Protein AF-K1S061-F1 (afdb_monomer)

Secondary structure (DSSP, 8-state):
-EEEEEEEEEESS---------TTS----EEEPPTT--HHHHHHHHHHHHH-----GGGEEEEEEEE-SSEEEEEEEEEE-----TT----

Mean predicted aligned error: 8.86 Å

Organism: NCBI:txid408170

Structure (mmCIF, N/CA/C/O backbone):
data_AF-K1S061-F1
#
_entry.id   AF-K1S061-F1
#
loop_
_atom_site.group_PDB
_atom_site.id
_atom_site.type_symbol
_atom_site.label_atom_id
_atom_site.label_alt_id
_at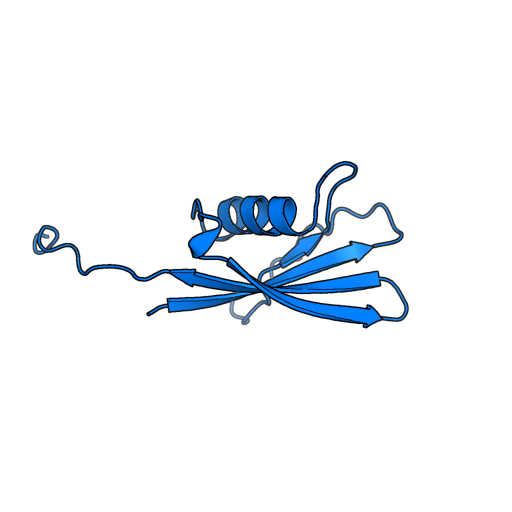om_site.label_comp_id
_atom_site.label_asym_id
_atom_site.label_entity_id
_atom_site.label_seq_id
_atom_site.pdbx_PDB_ins_code
_atom_site.Cartn_x
_atom_site.Cartn_y
_atom_site.Cartn_z
_atom_site.occupancy
_atom_site.B_iso_or_equiv
_atom_site.auth_seq_id
_atom_site.auth_comp_id
_atom_site.auth_asym_id
_atom_site.auth_atom_id
_atom_site.pdbx_PDB_model_num
ATOM 1 N N . MET A 1 1 ? -10.780 -16.155 9.508 1.00 55.38 1 MET A N 1
ATOM 2 C CA . MET A 1 1 ? -9.954 -14.952 9.296 1.00 55.38 1 MET A CA 1
ATOM 3 C C . MET A 1 1 ? -9.398 -15.040 7.890 1.00 55.38 1 MET A C 1
ATOM 5 O O . MET A 1 1 ? -8.770 -16.047 7.594 1.00 55.38 1 MET A O 1
ATOM 9 N N . PHE A 1 2 ? -9.711 -14.083 7.019 1.00 65.81 2 PHE A N 1
ATOM 10 C CA . PHE A 1 2 ? -9.173 -14.031 5.657 1.00 65.81 2 PHE A CA 1
ATOM 11 C C . PHE A 1 2 ? -8.218 -12.839 5.579 1.00 65.81 2 PHE A C 1
ATOM 13 O O . PHE A 1 2 ? -8.549 -11.758 6.065 1.00 65.81 2 PHE A O 1
ATOM 20 N N . GLY A 1 3 ? -7.030 -13.038 5.012 1.00 69.31 3 GLY A N 1
ATOM 21 C CA . GLY A 1 3 ? -6.066 -11.961 4.823 1.00 69.31 3 GLY A CA 1
ATOM 22 C C . GLY A 1 3 ? -5.220 -12.175 3.577 1.00 69.31 3 GLY A C 1
ATOM 23 O O . GLY A 1 3 ? -5.003 -13.313 3.164 1.00 69.31 3 GLY A O 1
ATOM 24 N N . PHE A 1 4 ? -4.780 -11.077 2.974 1.00 83.38 4 PHE A N 1
ATOM 25 C CA . PHE A 1 4 ? -3.940 -11.064 1.779 1.00 83.38 4 PHE A CA 1
ATOM 26 C C . PHE A 1 4 ? -2.910 -9.935 1.870 1.00 83.38 4 PHE A C 1
ATOM 28 O O . PHE A 1 4 ? -3.080 -8.974 2.622 1.00 83.38 4 PHE A O 1
ATOM 35 N N . LEU A 1 5 ? -1.821 -10.067 1.111 1.00 84.00 5 LEU A N 1
ATOM 36 C CA . LEU A 1 5 ? -0.795 -9.036 1.018 1.00 84.00 5 LEU A CA 1
ATOM 37 C 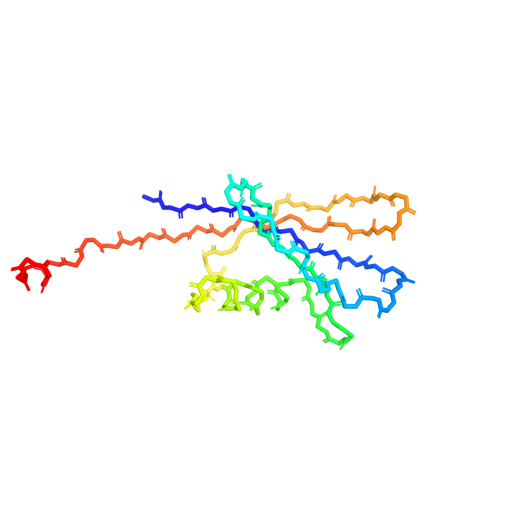C . LEU A 1 5 ? -1.107 -8.101 -0.147 1.00 84.00 5 LEU A C 1
ATOM 39 O O . LEU A 1 5 ? -1.313 -8.547 -1.276 1.00 84.00 5 LEU A O 1
ATOM 43 N N . LYS A 1 6 ? -1.095 -6.801 0.129 1.00 88.12 6 LYS A N 1
ATOM 44 C CA . LYS A 1 6 ? -1.139 -5.746 -0.873 1.00 88.12 6 LYS A CA 1
ATOM 45 C C . LYS A 1 6 ? 0.257 -5.188 -1.070 1.00 88.12 6 LYS A C 1
ATOM 47 O O . LYS A 1 6 ? 0.997 -4.965 -0.113 1.00 88.12 6 LYS A O 1
ATOM 52 N N . THR A 1 7 ? 0.620 -4.968 -2.322 1.00 82.62 7 THR A N 1
ATOM 53 C CA . THR A 1 7 ? 1.921 -4.408 -2.670 1.00 82.62 7 THR A CA 1
ATOM 54 C C . THR A 1 7 ? 1.743 -3.125 -3.451 1.00 82.62 7 THR A C 1
ATOM 56 O O . THR A 1 7 ? 1.078 -3.115 -4.484 1.00 82.62 7 THR A O 1
ATOM 59 N N . ILE A 1 8 ? 2.326 -2.050 -2.938 1.00 86.81 8 ILE A N 1
ATOM 60 C CA . ILE A 1 8 ? 2.210 -0.712 -3.497 1.00 86.81 8 ILE A CA 1
ATOM 61 C C . ILE A 1 8 ? 3.582 -0.244 -3.954 1.00 86.81 8 ILE A C 1
ATOM 63 O O . ILE A 1 8 ? 4.557 -0.334 -3.214 1.00 86.81 8 ILE A O 1
ATOM 67 N N . ASN A 1 9 ? 3.655 0.224 -5.196 1.00 82.19 9 ASN A N 1
ATOM 68 C CA . ASN A 1 9 ? 4.912 0.564 -5.847 1.00 82.19 9 ASN A CA 1
ATOM 69 C C . ASN A 1 9 ? 5.010 2.074 -6.080 1.00 82.19 9 ASN A C 1
ATOM 71 O O . ASN A 1 9 ? 4.076 2.704 -6.578 1.00 82.19 9 ASN A O 1
ATOM 75 N N . TYR A 1 10 ? 6.185 2.627 -5.807 1.00 82.19 10 TYR A N 1
ATOM 76 C CA . TYR A 1 10 ? 6.589 3.970 -6.202 1.00 82.19 10 TYR A CA 1
ATOM 77 C C . TYR A 1 10 ? 7.517 3.844 -7.405 1.00 82.19 10 TYR A C 1
ATOM 79 O O . TYR A 1 10 ? 8.721 3.619 -7.267 1.00 82.19 10 TYR A O 1
ATO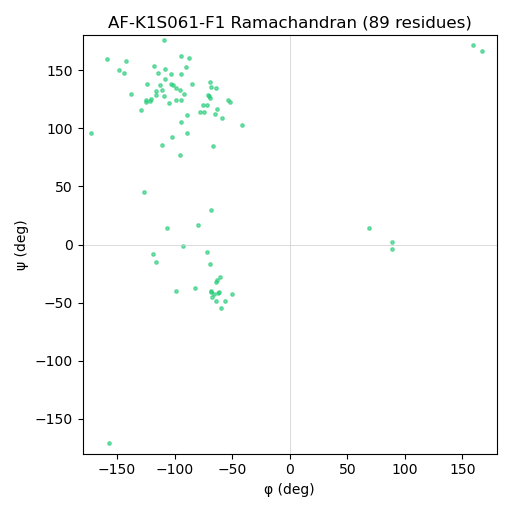M 87 N N . GLY A 1 11 ? 6.939 3.921 -8.602 1.00 66.56 11 GLY A N 1
ATOM 88 C CA . GLY A 1 11 ? 7.694 3.879 -9.848 1.00 66.56 11 GLY A CA 1
ATOM 89 C C . GLY A 1 11 ? 8.220 5.260 -10.237 1.00 66.56 11 GLY A C 1
ATOM 90 O O . GLY A 1 11 ? 7.484 6.240 -10.209 1.00 66.56 11 GLY A O 1
ATOM 91 N N . PHE A 1 12 ? 9.464 5.329 -10.712 1.00 56.84 12 PHE A N 1
ATOM 92 C CA . PHE A 1 12 ? 10.036 6.535 -11.334 1.00 56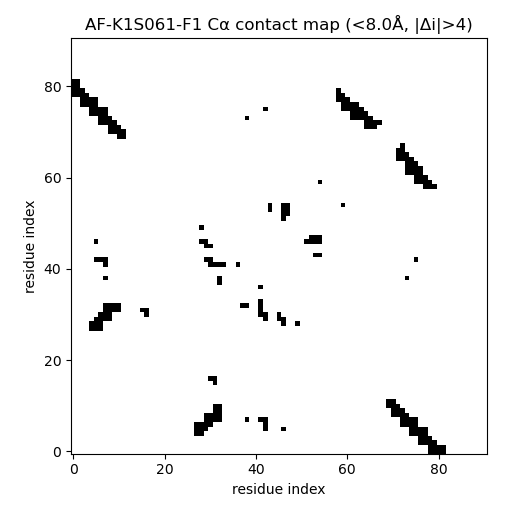.84 12 PHE A CA 1
ATOM 93 C C . PHE A 1 12 ? 9.599 6.729 -12.805 1.00 56.84 12 PHE A C 1
ATOM 95 O O . PHE A 1 12 ? 10.234 7.461 -13.563 1.00 56.84 12 PHE A O 1
ATOM 102 N N . SER A 1 13 ? 8.533 6.054 -13.248 1.00 44.94 13 SER A N 1
ATOM 103 C CA . SER A 1 13 ? 8.011 6.139 -14.615 1.00 44.94 13 SER A CA 1
ATOM 104 C C . SER A 1 13 ? 6.483 6.198 -14.600 1.00 44.94 13 SER A C 1
ATOM 106 O O . SER A 1 13 ? 5.842 5.352 -13.983 1.00 44.94 13 SER A O 1
ATOM 108 N N . ASN A 1 14 ? 5.913 7.179 -15.311 1.00 41.34 14 ASN A N 1
ATOM 109 C CA . ASN A 1 14 ? 4.476 7.499 -15.411 1.00 41.34 14 ASN A CA 1
ATOM 110 C C . ASN A 1 14 ? 3.629 6.444 -16.156 1.00 41.34 14 ASN A C 1
ATOM 112 O O . ASN A 1 14 ? 2.635 6.774 -16.805 1.00 41.34 14 ASN A O 1
ATOM 116 N N . VAL A 1 15 ? 4.010 5.171 -16.117 1.00 45.38 15 VAL A N 1
ATOM 117 C CA . VAL A 1 15 ? 3.200 4.108 -16.702 1.00 45.38 15 VAL A CA 1
ATOM 118 C C . VAL A 1 15 ? 2.251 3.626 -15.620 1.00 45.38 15 VAL A C 1
ATOM 120 O O . VAL A 1 15 ? 2.605 2.772 -14.812 1.00 45.38 15 VAL A O 1
ATOM 123 N N . LEU A 1 16 ? 1.030 4.170 -15.630 1.00 44.09 16 LEU A N 1
ATOM 124 C CA . LEU A 1 16 ? -0.156 3.463 -15.145 1.00 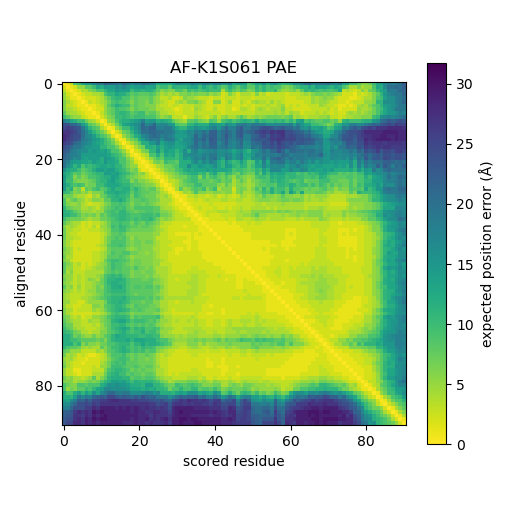44.09 16 LEU A CA 1
ATOM 125 C C . LEU A 1 16 ? -0.038 2.024 -15.658 1.00 44.09 16 LEU A C 1
ATOM 127 O O . LEU A 1 16 ? -0.189 1.792 -16.861 1.00 44.09 16 LEU A O 1
ATOM 131 N N . MET A 1 17 ? 0.345 1.085 -14.789 1.00 47.62 17 MET A N 1
ATOM 132 C CA . MET A 1 17 ? 0.513 -0.316 -15.155 1.00 47.62 17 MET A CA 1
ATOM 133 C C . MET A 1 17 ? -0.869 -0.860 -15.508 1.00 47.62 17 MET A C 1
ATOM 135 O O . MET A 1 17 ? -1.570 -1.415 -14.673 1.00 47.62 17 MET A O 1
ATOM 139 N N . LYS A 1 18 ? -1.300 -0.669 -16.759 1.00 48.44 18 LYS A N 1
ATOM 140 C CA . LYS A 1 18 ? -2.464 -1.356 -17.307 1.00 48.44 18 LYS A CA 1
ATOM 141 C C . LYS A 1 18 ? -2.174 -2.846 -17.199 1.00 48.44 18 LYS A C 1
ATOM 143 O O . LYS A 1 18 ? -1.302 -3.357 -17.906 1.00 48.44 18 LYS A O 1
ATOM 148 N N . LYS A 1 19 ? -2.882 -3.511 -16.287 1.00 57.06 19 LYS A N 1
ATOM 149 C CA . LYS A 1 19 ? -2.749 -4.943 -16.023 1.00 57.06 19 LYS A CA 1
ATOM 150 C C . LYS A 1 19 ? -2.876 -5.718 -17.333 1.00 57.06 19 LYS A C 1
ATOM 152 O O . LYS A 1 19 ? -3.879 -5.604 -18.039 1.00 57.06 19 LYS A O 1
ATOM 157 N N . LYS A 1 20 ? -1.855 -6.506 -17.675 1.00 58.06 20 LYS A N 1
ATOM 158 C CA . LYS A 1 20 ? -2.011 -7.563 -18.679 1.00 58.06 20 LYS A CA 1
ATOM 159 C C . LYS A 1 20 ? -2.851 -8.655 -18.027 1.00 58.06 20 LYS A C 1
ATOM 161 O O . LYS A 1 20 ? -2.461 -9.189 -16.998 1.00 58.06 20 LYS A O 1
ATOM 166 N N . ILE A 1 21 ? -4.006 -8.955 -18.608 1.00 59.16 21 ILE A N 1
ATOM 167 C CA . ILE A 1 21 ? -4.919 -9.967 -18.075 1.00 59.16 21 ILE A CA 1
ATOM 168 C C . ILE A 1 21 ? -4.328 -11.347 -18.385 1.00 59.16 21 ILE A C 1
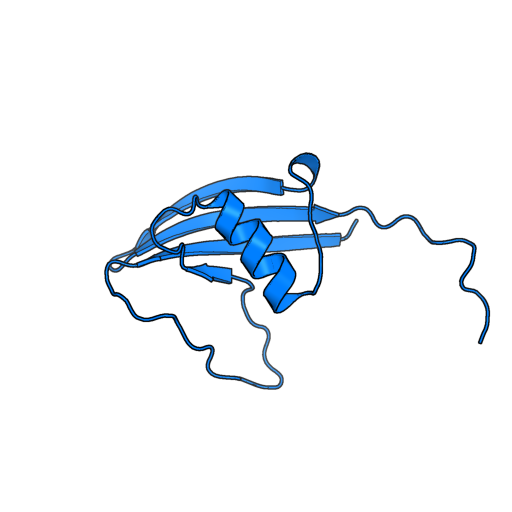ATOM 170 O O . ILE A 1 21 ? -4.224 -11.723 -19.553 1.00 59.16 21 ILE A O 1
ATOM 174 N N . PHE A 1 22 ? -3.941 -12.091 -17.348 1.00 66.69 22 PHE A N 1
ATOM 175 C CA . PHE A 1 22 ? -3.464 -13.472 -17.454 1.00 66.69 22 PHE A CA 1
ATOM 176 C C . PHE A 1 22 ? -4.492 -14.426 -16.827 1.00 66.69 22 PHE A C 1
ATOM 178 O O . PHE A 1 22 ? -4.396 -14.747 -15.641 1.00 66.69 22 PHE A O 1
ATOM 185 N N . PRO A 1 23 ? -5.514 -14.862 -17.586 1.00 65.69 23 PRO A N 1
ATOM 186 C CA . PRO A 1 23 ? -6.567 -15.708 -17.037 1.00 65.69 23 PRO A CA 1
ATOM 187 C C . PRO A 1 23 ? -6.002 -17.064 -16.588 1.00 65.69 23 PRO A C 1
ATOM 189 O O . PRO A 1 23 ? -5.242 -17.700 -17.316 1.00 65.69 23 PRO A O 1
ATOM 192 N N . GLY A 1 24 ? -6.397 -17.516 -15.395 1.00 66.81 24 GLY A N 1
ATOM 193 C CA . GLY A 1 24 ? -6.037 -18.835 -14.856 1.00 66.81 24 GLY A CA 1
ATOM 194 C C . GLY A 1 24 ? -4.728 -18.900 -14.060 1.00 66.81 24 GLY A C 1
ATOM 195 O O . GLY A 1 24 ? -4.369 -19.983 -13.603 1.00 66.81 24 GLY A O 1
ATOM 196 N N . LEU A 1 25 ? -4.030 -17.777 -13.860 1.00 69.75 25 LEU A N 1
ATOM 197 C CA . LEU A 1 25 ? -2.843 -17.697 -13.003 1.00 69.75 25 LEU A CA 1
ATOM 198 C C . LEU A 1 25 ? -3.139 -16.935 -11.707 1.00 69.75 25 LEU A C 1
ATOM 200 O O . LEU A 1 25 ? -3.981 -16.040 -11.677 1.00 69.75 25 LEU A O 1
ATOM 204 N N . TRP A 1 26 ? -2.414 -17.280 -10.640 1.00 71.12 26 TRP A N 1
ATOM 205 C CA . TRP A 1 26 ? -2.389 -16.472 -9.423 1.00 71.12 26 TRP A CA 1
ATOM 206 C C . TRP A 1 26 ? -1.626 -15.179 -9.691 1.00 71.12 26 TRP A C 1
ATOM 208 O O . TRP A 1 26 ? -0.496 -15.207 -10.179 1.00 71.12 26 TRP A O 1
ATOM 218 N N . GLU A 1 27 ? -2.241 -14.055 -9.349 1.00 66.69 27 GLU A N 1
ATOM 219 C CA . GLU A 1 27 ? -1.641 -12.735 -9.475 1.00 66.69 27 GLU A CA 1
ATOM 220 C C . GLU A 1 27 ? -1.428 -12.121 -8.090 1.00 66.69 27 GLU A C 1
ATOM 222 O O . GLU A 1 27 ? -2.196 -12.356 -7.156 1.00 66.69 27 GLU A O 1
ATOM 227 N N . GLN A 1 28 ? -0.368 -11.329 -7.957 1.00 68.94 28 GLN A N 1
ATOM 228 C CA . GLN A 1 28 ? -0.143 -10.513 -6.774 1.00 68.94 28 GLN A CA 1
ATOM 229 C C . GLN A 1 28 ? -1.086 -9.303 -6.811 1.00 68.94 28 GLN A C 1
ATOM 231 O O . GLN A 1 28 ? -1.015 -8.497 -7.737 1.00 68.94 28 GLN A O 1
ATOM 236 N N . SER A 1 29 ? -1.951 -9.157 -5.804 1.00 76.44 29 SER A N 1
ATOM 237 C CA . SER A 1 29 ? -2.797 -7.967 -5.658 1.00 76.44 29 SER A CA 1
ATOM 238 C C . SER A 1 29 ? -1.949 -6.750 -5.299 1.00 76.44 29 SER A C 1
ATOM 240 O O . SER A 1 29 ? -1.204 -6.770 -4.311 1.00 76.44 29 SER A O 1
ATOM 242 N N . GLY A 1 30 ? -2.061 -5.671 -6.068 1.00 81.19 30 GLY A N 1
ATOM 243 C CA . GLY A 1 30 ? -1.193 -4.513 -5.891 1.00 81.19 30 GLY A CA 1
ATOM 244 C C . GLY A 1 30 ? -1.254 -3.520 -7.041 1.00 81.19 30 GLY A C 1
ATOM 245 O O . GLY A 1 30 ? -1.746 -3.832 -8.119 1.00 81.19 30 GLY A O 1
ATOM 246 N N . GLY A 1 31 ? -0.709 -2.332 -6.800 1.00 85.69 31 GLY A N 1
ATOM 247 C CA . GLY A 1 31 ? -0.756 -1.226 -7.749 1.00 85.69 31 GLY A CA 1
ATOM 248 C C . GLY A 1 31 ? 0.347 -0.202 -7.526 1.00 85.69 31 GLY A C 1
ATOM 249 O O . GLY A 1 31 ? 1.300 -0.436 -6.777 1.00 85.69 31 GLY A O 1
ATOM 250 N N . GLY A 1 32 ? 0.247 0.922 -8.228 1.00 86.56 32 GLY A N 1
ATOM 251 C CA . GLY A 1 32 ? 1.156 2.055 -8.077 1.00 86.56 32 GLY A CA 1
ATOM 252 C C . GLY A 1 32 ? 0.509 3.180 -7.278 1.00 86.56 32 GLY A C 1
ATOM 253 O O . GLY A 1 32 ? -0.696 3.394 -7.394 1.00 86.56 32 GLY A O 1
ATOM 254 N N . VAL A 1 33 ? 1.309 3.912 -6.505 1.00 88.56 33 VAL A N 1
ATOM 255 C CA . VAL A 1 33 ? 0.860 5.175 -5.900 1.00 88.56 33 VAL A CA 1
ATOM 256 C C . VAL A 1 33 ? 0.653 6.217 -6.995 1.00 88.56 33 VAL A C 1
ATOM 258 O O . VAL A 1 33 ? 1.489 6.356 -7.892 1.00 88.56 33 VAL A O 1
ATOM 261 N N . ILE A 1 34 ? -0.450 6.960 -6.927 1.00 88.19 34 ILE A N 1
ATOM 262 C CA . ILE A 1 34 ? -0.712 8.098 -7.816 1.00 88.19 34 ILE A CA 1
ATOM 263 C C . ILE A 1 34 ? -0.151 9.385 -7.184 1.00 88.19 34 ILE A C 1
ATOM 265 O O . ILE A 1 34 ? -0.026 9.504 -5.970 1.00 88.19 34 ILE A O 1
ATOM 269 N N . SER A 1 35 ? 0.215 10.383 -7.994 1.00 84.19 35 SER A N 1
ATOM 270 C CA . SER A 1 35 ? 0.723 11.664 -7.480 1.00 84.19 35 SER A CA 1
ATOM 271 C C . SER A 1 35 ? -0.240 12.300 -6.468 1.00 84.19 35 SER A C 1
ATOM 273 O O . SER A 1 35 ? -1.388 12.582 -6.804 1.00 84.19 35 SER A O 1
ATOM 275 N N . GLY A 1 36 ? 0.260 12.590 -5.263 1.00 86.75 36 GLY A N 1
ATOM 276 C CA . GLY A 1 36 ? -0.516 13.175 -4.162 1.00 86.75 36 GLY A CA 1
ATOM 277 C C . GLY A 1 36 ? -1.205 12.154 -3.251 1.00 86.75 36 GLY A C 1
ATOM 278 O O . GLY A 1 36 ? -1.786 12.559 -2.252 1.00 86.75 36 GLY A O 1
ATOM 279 N N . GLU A 1 37 ? -1.115 10.863 -3.570 1.00 89.31 37 GLU A N 1
ATOM 280 C CA . GLU A 1 37 ? -1.626 9.753 -2.765 1.00 89.31 37 GLU A CA 1
ATOM 281 C C . GLU A 1 37 ? -0.511 9.199 -1.856 1.00 89.31 37 GLU A C 1
ATOM 283 O O . GLU A 1 37 ? 0.669 9.181 -2.213 1.00 89.31 37 GLU A O 1
ATOM 288 N N . THR A 1 38 ? -0.874 8.737 -0.665 1.00 92.81 38 THR A N 1
ATOM 289 C CA . THR A 1 38 ? -0.005 7.959 0.225 1.00 92.81 38 THR A CA 1
ATOM 290 C C . THR A 1 38 ? -0.093 6.465 -0.092 1.00 92.81 38 THR A C 1
ATOM 292 O O . THR A 1 38 ? -1.079 5.985 -0.647 1.00 92.81 38 THR A O 1
ATOM 295 N N . SER A 1 39 ? 0.900 5.675 0.329 1.00 92.50 39 SER A N 1
ATOM 296 C CA . SER A 1 39 ? 0.856 4.206 0.186 1.00 92.50 39 SER A CA 1
ATOM 297 C C . SER A 1 39 ? -0.441 3.583 0.709 1.00 92.50 39 SER A C 1
ATOM 299 O O . SER A 1 39 ? -1.016 2.698 0.084 1.00 92.50 39 SER A O 1
ATOM 301 N N . LEU A 1 40 ? -0.908 4.056 1.869 1.00 93.19 40 LEU A N 1
ATOM 302 C CA . LEU A 1 40 ? -2.091 3.533 2.544 1.00 93.19 40 LEU A CA 1
ATOM 303 C C . LEU A 1 40 ? -3.373 3.856 1.766 1.00 93.19 40 LEU A C 1
ATOM 305 O O . LEU A 1 40 ? -4.244 2.999 1.624 1.00 93.19 40 LEU A O 1
ATOM 309 N N . GLU A 1 41 ? -3.476 5.068 1.223 1.00 94.44 41 GLU A N 1
ATOM 310 C CA . GLU A 1 41 ? -4.583 5.446 0.340 1.00 94.44 41 GLU A CA 1
ATOM 311 C C . GLU A 1 41 ? -4.589 4.580 -0.926 1.00 94.44 41 GLU A C 1
ATOM 313 O O . GLU A 1 41 ? -5.639 4.040 -1.282 1.00 94.44 41 GLU A O 1
ATOM 318 N N . ALA A 1 42 ? -3.413 4.319 -1.510 1.00 92.31 42 ALA A N 1
ATOM 319 C CA . ALA A 1 42 ? -3.279 3.418 -2.651 1.00 92.31 42 ALA A CA 1
ATOM 320 C C . ALA A 1 42 ? -3.714 1.983 -2.307 1.00 92.31 42 ALA A C 1
ATOM 322 O O . ALA A 1 42 ? -4.428 1.358 -3.089 1.00 92.31 42 ALA A O 1
ATOM 323 N N . VAL A 1 43 ? -3.370 1.456 -1.120 1.00 93.81 43 VAL A N 1
ATOM 324 C CA . VAL A 1 43 ? -3.863 0.144 -0.646 1.00 93.81 43 VAL A CA 1
ATOM 325 C C . VAL A 1 43 ? -5.387 0.101 -0.625 1.00 93.81 43 VAL A C 1
ATOM 327 O O . VAL A 1 43 ? -5.973 -0.862 -1.131 1.00 93.81 43 VAL A O 1
ATOM 330 N N . LYS A 1 44 ? -6.032 1.121 -0.049 1.00 93.69 44 LYS A N 1
ATOM 331 C CA . LYS A 1 44 ? -7.496 1.202 0.053 1.00 93.69 44 LYS A CA 1
ATOM 332 C C . LYS A 1 44 ? -8.144 1.287 -1.328 1.00 93.69 44 LYS A C 1
ATOM 334 O O . LYS A 1 44 ? -9.046 0.501 -1.624 1.00 93.69 44 LYS A O 1
ATOM 339 N N . ARG A 1 45 ? -7.651 2.181 -2.191 1.00 94.44 45 ARG A N 1
ATOM 340 C CA . ARG A 1 45 ? -8.144 2.370 -3.561 1.00 94.44 45 ARG A CA 1
ATOM 341 C C . ARG A 1 45 ? -8.013 1.092 -4.387 1.00 94.44 45 ARG A C 1
ATOM 343 O O . ARG A 1 45 ? -9.009 0.583 -4.890 1.00 94.44 45 ARG A O 1
ATOM 350 N N . GLU A 1 46 ? -6.815 0.525 -4.462 1.00 92.75 46 GLU A N 1
ATOM 351 C CA . GLU A 1 46 ? -6.545 -0.690 -5.236 1.00 92.75 46 GLU A CA 1
ATOM 352 C C . GLU A 1 46 ? -7.318 -1.899 -4.691 1.00 92.75 46 GLU A C 1
ATOM 354 O O . GLU A 1 46 ? -7.666 -2.811 -5.434 1.00 92.75 46 GLU A O 1
ATOM 359 N N . THR A 1 47 ? -7.567 -1.976 -3.380 1.00 91.44 47 THR A N 1
ATOM 360 C CA . THR A 1 47 ? -8.391 -3.056 -2.805 1.00 91.44 47 THR A CA 1
ATOM 361 C C . THR A 1 47 ? -9.850 -2.924 -3.229 1.00 91.44 47 THR A C 1
ATOM 363 O O . THR A 1 47 ? -10.487 -3.922 -3.576 1.00 91.44 47 THR A O 1
ATOM 366 N N . LYS A 1 48 ? -10.365 -1.694 -3.272 1.00 91.94 48 LYS A N 1
ATOM 367 C CA . LYS A 1 48 ? -11.708 -1.404 -3.769 1.00 91.94 48 LYS A CA 1
ATOM 368 C C . LYS A 1 48 ? -11.841 -1.691 -5.265 1.00 91.94 48 LYS A C 1
ATOM 370 O O . LYS A 1 48 ? -12.834 -2.283 -5.668 1.00 91.94 48 LYS A O 1
ATOM 375 N N . GLU A 1 49 ? -10.847 -1.323 -6.070 1.00 89.38 49 GLU A N 1
ATOM 376 C CA . GLU A 1 49 ? -10.836 -1.559 -7.521 1.00 89.38 49 GLU A CA 1
ATOM 377 C C . GLU A 1 49 ? -10.728 -3.051 -7.878 1.00 89.38 49 GLU A C 1
ATOM 379 O O . GLU A 1 49 ? -11.471 -3.529 -8.733 1.00 89.38 49 GLU A O 1
ATOM 384 N N . GLU A 1 50 ? -9.836 -3.801 -7.220 1.00 88.25 50 GLU A N 1
ATOM 385 C CA . GLU A 1 50 ? -9.588 -5.211 -7.555 1.00 88.25 50 GLU A CA 1
ATOM 386 C C . GLU A 1 50 ? -10.604 -6.180 -6.934 1.00 88.25 50 GLU A C 1
ATOM 388 O O . GLU A 1 50 ? -10.950 -7.184 -7.555 1.00 88.25 50 GLU A O 1
ATOM 393 N N . LEU A 1 51 ? -11.051 -5.917 -5.700 1.00 87.94 51 LEU A N 1
ATOM 394 C CA . LEU A 1 51 ? -11.859 -6.857 -4.910 1.00 87.94 51 LEU A CA 1
ATOM 395 C C . LEU A 1 51 ? -13.252 -6.320 -4.553 1.00 87.94 51 LEU A C 1
ATOM 397 O O . LEU A 1 51 ? -14.058 -7.061 -3.993 1.00 87.94 51 LEU A O 1
ATOM 401 N N . GLY A 1 52 ? -13.546 -5.046 -4.828 1.00 90.38 52 GLY A N 1
ATOM 402 C CA . GLY A 1 52 ? -14.812 -4.416 -4.437 1.00 90.38 52 GLY A CA 1
ATOM 403 C C . GLY A 1 52 ? -14.968 -4.210 -2.926 1.00 90.38 52 GLY A C 1
ATOM 404 O O . GLY A 1 52 ? -16.078 -3.966 -2.456 1.00 90.38 52 GLY A O 1
ATOM 405 N N . LEU A 1 53 ? -13.885 -4.332 -2.150 1.00 89.94 53 LEU A N 1
ATOM 406 C CA . LEU A 1 53 ? -13.917 -4.236 -0.691 1.00 89.94 53 LEU A CA 1
ATOM 407 C C . LEU A 1 53 ? -13.502 -2.839 -0.228 1.00 89.94 53 LEU A C 1
ATOM 409 O O . LEU A 1 53 ? -12.404 -2.378 -0.527 1.00 89.94 53 LEU A O 1
ATOM 413 N N . ASP A 1 54 ? -14.366 -2.198 0.555 1.00 93.25 54 ASP A N 1
ATOM 414 C CA . ASP A 1 54 ? -14.041 -0.973 1.288 1.00 93.25 54 ASP A CA 1
ATOM 415 C C . ASP A 1 54 ? -13.479 -1.370 2.661 1.00 93.25 54 ASP A C 1
ATOM 417 O O . ASP A 1 54 ? -14.199 -1.989 3.450 1.00 93.25 54 ASP A O 1
ATOM 421 N N . ILE A 1 55 ? -12.185 -1.129 2.894 1.00 92.00 55 ILE A N 1
ATOM 422 C CA . ILE A 1 55 ? -11.422 -1.591 4.069 1.00 92.00 55 ILE A CA 1
ATOM 423 C C . ILE A 1 55 ? -11.085 -0.432 5.012 1.00 92.00 55 ILE A C 1
ATOM 425 O O . ILE A 1 55 ? -10.788 0.675 4.563 1.00 92.00 55 ILE A O 1
ATOM 429 N N . GLN A 1 56 ? -11.135 -0.698 6.315 1.00 93.19 56 GLN A N 1
ATOM 430 C CA . GLN A 1 56 ? -10.849 0.281 7.366 1.00 93.19 56 GLN A CA 1
ATOM 431 C C . GLN A 1 56 ? -9.390 0.198 7.828 1.00 93.19 56 GLN A C 1
ATOM 433 O O . GLN A 1 56 ? -8.712 -0.798 7.579 1.00 93.19 56 GLN A O 1
ATOM 438 N N . ASP A 1 57 ? -8.895 1.239 8.499 1.00 93.31 57 ASP A N 1
ATOM 439 C CA . ASP A 1 57 ? -7.490 1.307 8.928 1.00 93.31 57 ASP A CA 1
ATOM 440 C C . ASP A 1 57 ? -7.119 0.208 9.927 1.00 93.31 57 ASP A C 1
ATOM 442 O O . ASP A 1 57 ? -5.999 -0.295 9.905 1.00 93.31 57 ASP A O 1
ATOM 446 N N . GLU A 1 58 ? -8.069 -0.245 10.744 1.00 93.12 58 GLU A N 1
ATOM 447 C CA . GLU A 1 58 ? -7.860 -1.320 11.719 1.00 93.12 58 GLU A CA 1
ATOM 448 C C . GLU A 1 58 ? -7.655 -2.690 11.055 1.00 93.12 58 GLU A C 1
ATOM 450 O O . GLU A 1 58 ? -7.173 -3.630 11.685 1.00 93.12 58 GLU A O 1
ATOM 455 N N . GLU A 1 59 ? -8.020 -2.813 9.779 1.00 93.56 59 GLU A N 1
ATOM 456 C CA . GLU A 1 59 ? -7.866 -4.029 8.981 1.00 93.56 59 GLU A CA 1
ATOM 457 C C . GLU A 1 59 ? -6.543 -4.047 8.211 1.00 93.56 59 GLU A C 1
ATOM 459 O O . GLU A 1 59 ? -6.267 -5.007 7.488 1.00 93.56 59 GLU A O 1
ATOM 464 N N . ILE A 1 60 ? -5.734 -2.989 8.327 1.00 94.44 60 ILE A N 1
ATOM 465 C CA . ILE A 1 60 ? -4.541 -2.769 7.519 1.00 94.44 60 ILE A CA 1
ATOM 466 C C . ILE A 1 60 ? -3.322 -2.680 8.431 1.00 94.44 60 ILE A C 1
ATOM 468 O O . ILE A 1 60 ? -3.246 -1.877 9.354 1.00 94.44 60 ILE A O 1
ATOM 472 N N . THR A 1 61 ? -2.323 -3.508 8.159 1.00 96.25 61 THR A N 1
ATOM 473 C CA . THR A 1 61 ? -1.055 -3.514 8.888 1.00 96.25 61 THR A CA 1
ATOM 474 C C . THR A 1 61 ? 0.094 -3.338 7.916 1.00 96.25 61 THR A C 1
ATOM 476 O O . THR A 1 61 ? 0.256 -4.114 6.975 1.00 96.25 61 THR A O 1
ATOM 479 N N . TYR A 1 62 ? 0.921 -2.326 8.148 1.00 95.75 62 TYR A N 1
ATOM 480 C CA . TYR A 1 62 ? 2.158 -2.148 7.401 1.00 95.75 62 TYR A CA 1
ATOM 481 C C . TYR A 1 62 ? 3.175 -3.228 7.787 1.00 95.75 62 TYR A C 1
ATOM 483 O O . TYR A 1 62 ? 3.449 -3.429 8.969 1.00 95.75 62 TYR A O 1
ATOM 491 N N . ILE A 1 63 ? 3.734 -3.921 6.793 1.00 96.44 63 ILE A N 1
ATOM 492 C CA . ILE A 1 63 ? 4.714 -4.994 7.008 1.00 96.44 63 ILE A CA 1
ATOM 493 C C . ILE A 1 63 ? 6.140 -4.485 6.799 1.0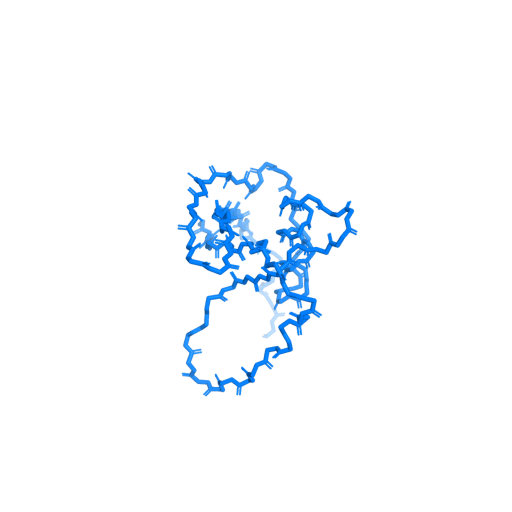0 96.44 63 ILE A C 1
ATOM 495 O O . ILE A 1 63 ? 7.039 -4.844 7.556 1.00 96.44 63 ILE A O 1
ATOM 499 N N . GLY A 1 64 ? 6.358 -3.647 5.786 1.00 93.75 64 GLY A N 1
ATOM 500 C CA . GLY A 1 64 ? 7.673 -3.085 5.497 1.00 93.75 64 GLY A CA 1
ATOM 501 C C . GLY A 1 64 ? 7.815 -2.593 4.063 1.00 93.75 64 GLY A C 1
ATOM 502 O O . GLY A 1 64 ? 6.969 -2.874 3.213 1.00 93.75 64 GLY A O 1
ATOM 503 N N . SER A 1 65 ? 8.932 -1.918 3.799 1.00 94.56 65 SER A N 1
ATOM 504 C CA . SER A 1 65 ? 9.333 -1.489 2.460 1.00 94.56 65 SER A CA 1
ATOM 505 C C . SER A 1 65 ? 10.641 -2.138 2.062 1.00 94.56 65 SER A C 1
ATOM 507 O O . SER A 1 65 ? 11.502 -2.423 2.897 1.00 94.56 65 SER A O 1
ATOM 509 N N . TYR A 1 66 ? 10.831 -2.291 0.761 1.00 91.88 66 TYR A N 1
ATOM 510 C CA . TYR A 1 66 ? 12.129 -2.605 0.192 1.00 91.88 66 TYR A CA 1
ATOM 511 C C . TYR A 1 66 ? 12.303 -1.903 -1.147 1.00 91.88 66 TYR A C 1
ATOM 513 O O . TYR A 1 66 ? 11.358 -1.693 -1.909 1.00 91.88 66 TYR A O 1
ATOM 521 N N . THR A 1 67 ? 13.547 -1.542 -1.428 1.00 90.38 67 THR A N 1
ATOM 522 C CA . THR A 1 67 ? 13.922 -0.863 -2.663 1.00 90.38 67 THR A CA 1
ATOM 523 C C . THR A 1 67 ? 14.403 -1.888 -3.673 1.00 90.38 67 THR A C 1
ATOM 525 O O . THR A 1 67 ? 15.232 -2.748 -3.370 1.00 90.38 67 THR A O 1
ATOM 528 N N . ARG A 1 68 ? 13.899 -1.784 -4.896 1.00 85.31 68 ARG A N 1
ATOM 529 C CA . ARG A 1 68 ? 14.390 -2.516 -6.059 1.00 85.31 68 ARG A CA 1
ATOM 530 C C . ARG A 1 68 ? 15.094 -1.529 -6.988 1.00 85.31 68 ARG A C 1
ATOM 532 O O . ARG A 1 68 ? 15.094 -0.322 -6.778 1.00 85.31 68 ARG A O 1
ATOM 539 N N . VAL A 1 69 ? 15.679 -2.043 -8.064 1.00 85.25 69 VAL A N 1
ATOM 540 C CA . VAL A 1 69 ? 16.439 -1.222 -9.023 1.00 85.25 69 VAL A CA 1
ATOM 541 C C . VAL A 1 69 ? 15.583 -0.122 -9.679 1.00 85.25 69 VAL A C 1
ATOM 543 O O . VAL A 1 69 ? 16.127 0.900 -10.082 1.00 85.25 69 VAL A O 1
ATOM 546 N N . LYS A 1 70 ? 14.263 -0.319 -9.816 1.00 84.19 70 LYS A N 1
ATOM 547 C CA . LYS A 1 70 ? 13.374 0.578 -10.582 1.00 84.19 70 LYS A CA 1
ATOM 548 C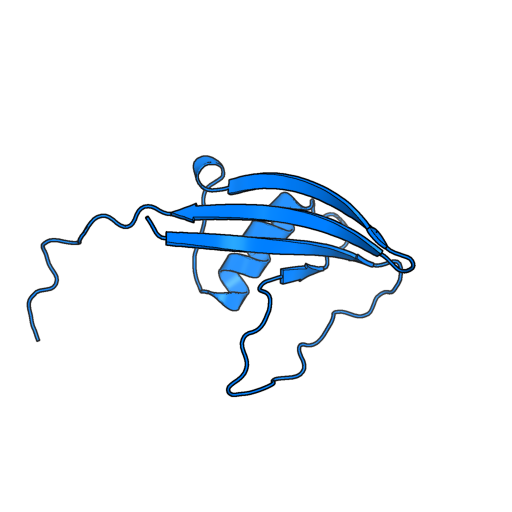 C . LYS A 1 70 ? 12.302 1.282 -9.750 1.00 84.19 70 LYS A C 1
ATOM 550 O O . LYS A 1 70 ? 11.675 2.213 -10.253 1.00 84.19 70 LYS A O 1
ATOM 555 N N . ASP A 1 71 ? 12.066 0.818 -8.533 1.00 84.38 71 ASP A N 1
ATOM 556 C CA . ASP A 1 71 ? 10.938 1.220 -7.706 1.00 84.38 71 ASP A CA 1
ATOM 557 C C . ASP A 1 71 ? 11.197 0.939 -6.223 1.00 84.38 71 ASP A C 1
ATOM 559 O O . ASP A 1 71 ? 12.058 0.141 -5.841 1.00 84.38 71 ASP A O 1
ATOM 563 N N . ILE A 1 72 ? 10.434 1.631 -5.384 1.00 89.50 72 ILE A N 1
ATOM 564 C CA . ILE A 1 72 ? 10.306 1.330 -3.957 1.00 89.50 72 ILE A CA 1
ATOM 565 C C . ILE A 1 72 ? 8.971 0.630 -3.768 1.00 89.50 72 ILE A C 1
ATOM 567 O O . ILE A 1 72 ? 7.975 1.016 -4.379 1.00 89.50 72 ILE A O 1
ATOM 571 N N . VAL A 1 73 ? 8.960 -0.409 -2.946 1.00 91.25 73 VAL A N 1
ATOM 572 C CA . VAL A 1 73 ? 7.800 -1.269 -2.771 1.00 91.25 73 VAL A CA 1
ATOM 573 C C . VAL A 1 73 ? 7.423 -1.335 -1.304 1.00 91.25 73 VAL A C 1
ATOM 575 O O . VAL A 1 73 ? 8.231 -1.783 -0.496 1.00 91.25 73 VAL A O 1
ATOM 578 N N . ASP A 1 74 ? 6.183 -0.969 -0.992 1.00 94.06 74 ASP A N 1
ATOM 579 C CA . ASP A 1 74 ? 5.578 -1.135 0.326 1.00 94.06 74 ASP A CA 1
ATOM 580 C C . ASP A 1 74 ? 4.699 -2.384 0.342 1.00 94.06 74 ASP A C 1
ATOM 582 O O . ASP A 1 74 ? 3.899 -2.625 -0.570 1.00 94.06 74 ASP A O 1
ATOM 586 N N . ILE A 1 75 ? 4.830 -3.178 1.401 1.00 93.12 75 ILE A N 1
ATOM 587 C CA . ILE A 1 75 ? 4.013 -4.361 1.651 1.00 93.12 75 ILE A CA 1
ATOM 588 C C . ILE A 1 75 ? 3.075 -4.071 2.818 1.00 93.12 75 ILE A C 1
ATOM 590 O O . ILE A 1 75 ? 3.502 -3.710 3.917 1.00 93.12 75 ILE A O 1
ATOM 594 N N . TRP A 1 76 ? 1.793 -4.320 2.582 1.00 94.75 76 TRP A N 1
ATOM 595 C CA . TRP A 1 76 ? 0.723 -4.176 3.555 1.00 94.75 76 TRP A CA 1
ATOM 596 C C . TRP A 1 76 ? -0.026 -5.497 3.695 1.00 94.75 76 TRP A C 1
ATOM 598 O O . TRP A 1 76 ? -0.310 -6.168 2.707 1.00 94.75 76 TRP A O 1
ATOM 608 N N . LEU A 1 77 ? -0.358 -5.879 4.919 1.00 93.75 77 LEU A N 1
ATOM 609 C CA . LEU A 1 77 ? -1.278 -6.967 5.211 1.00 93.75 77 LEU A CA 1
ATOM 610 C C . LEU A 1 77 ? -2.671 -6.380 5.402 1.00 93.75 77 LEU A C 1
ATOM 612 O O . LEU A 1 77 ? -2.865 -5.532 6.267 1.00 93.75 77 LEU A O 1
ATOM 616 N N . VAL A 1 78 ? -3.633 -6.868 4.625 1.00 92.25 78 VAL A N 1
ATOM 617 C CA . VAL A 1 78 ? -5.051 -6.580 4.837 1.00 92.25 78 VAL A CA 1
ATOM 618 C C . VAL A 1 78 ? -5.691 -7.819 5.445 1.00 92.25 78 VAL A C 1
ATOM 620 O O . VAL A 1 78 ? -5.623 -8.903 4.861 1.00 92.25 78 VAL A O 1
ATOM 623 N N . GLN A 1 79 ? -6.297 -7.683 6.622 1.00 92.50 79 GLN A N 1
ATOM 624 C CA . GLN A 1 79 ? -6.936 -8.773 7.348 1.00 92.50 79 GLN A CA 1
ATOM 625 C C . GLN A 1 79 ? -8.355 -8.386 7.760 1.00 92.50 79 GLN A C 1
ATOM 627 O O . GLN A 1 79 ? -8.559 -7.516 8.599 1.00 92.50 79 GLN A O 1
ATOM 632 N N . ARG A 1 80 ? -9.339 -9.103 7.206 1.00 85.12 80 ARG A N 1
ATOM 633 C CA . ARG A 1 80 ? -10.759 -8.920 7.518 1.00 85.12 80 ARG A CA 1
ATOM 634 C C . ARG A 1 80 ? -11.330 -10.168 8.174 1.00 85.12 80 ARG A C 1
ATOM 636 O O . ARG A 1 80 ? -11.172 -11.306 7.707 1.00 85.12 80 ARG A O 1
ATOM 643 N N . ILE A 1 81 ? -12.043 -9.953 9.273 1.00 82.00 81 ILE A N 1
ATOM 644 C CA . ILE A 1 81 ? -12.814 -10.998 9.939 1.00 82.00 81 ILE A CA 1
ATOM 645 C C . ILE A 1 81 ? -14.244 -10.916 9.423 1.00 82.00 81 ILE A C 1
ATOM 647 O O . ILE A 1 81 ? -15.018 -10.045 9.805 1.00 82.00 81 ILE A O 1
ATOM 651 N N . PHE A 1 82 ? -14.605 -11.860 8.563 1.00 77.38 82 PHE A N 1
ATOM 652 C CA . PHE A 1 82 ? -15.995 -12.058 8.183 1.00 77.38 82 PHE A CA 1
ATOM 653 C C . PHE A 1 82 ? -16.698 -12.811 9.312 1.00 77.38 82 PHE A C 1
ATOM 655 O O . PHE A 1 82 ? -16.363 -13.964 9.602 1.00 77.38 82 PHE A O 1
ATOM 662 N N . SER A 1 83 ? -17.657 -12.164 9.972 1.00 71.88 83 SER A N 1
ATOM 663 C CA . SER A 1 83 ? -18.618 -12.891 10.791 1.00 71.88 83 SER A CA 1
ATOM 664 C C . SER A 1 83 ? -19.529 -13.687 9.856 1.00 71.88 83 SER A C 1
ATOM 666 O O . SER A 1 83 ? -19.891 -13.234 8.769 1.00 71.88 83 SER A O 1
ATOM 668 N N . LYS A 1 84 ? -19.863 -14.922 10.240 1.00 64.44 84 LYS A N 1
ATOM 669 C CA . LYS A 1 84 ? -20.835 -15.711 9.486 1.00 64.44 84 LYS A CA 1
ATOM 670 C C . LYS A 1 84 ? -22.174 -14.994 9.593 1.00 64.44 84 LYS A C 1
ATOM 672 O O . LYS A 1 84 ? -22.746 -14.937 10.683 1.00 64.44 84 LYS A O 1
ATOM 677 N N . ASP A 1 85 ? -22.654 -14.464 8.480 1.00 61.22 85 ASP A N 1
ATOM 678 C CA . ASP A 1 85 ? -23.988 -13.896 8.429 1.00 61.22 85 ASP A CA 1
ATOM 679 C C . ASP A 1 85 ? -24.992 -15.028 8.693 1.00 61.22 85 ASP A C 1
ATOM 681 O O . ASP A 1 85 ? -25.032 -16.031 7.972 1.00 61.22 85 ASP A O 1
ATOM 685 N N . LYS A 1 86 ? -25.756 -14.934 9.787 1.00 55.50 86 LYS A N 1
ATOM 686 C CA . LYS A 1 86 ? -26.748 -15.961 10.151 1.00 55.50 86 LYS A CA 1
ATOM 687 C C . LYS A 1 86 ? -27.970 -15.938 9.221 1.00 55.50 86 LYS A C 1
ATOM 689 O O . LYS A 1 86 ? -28.795 -16.840 9.313 1.00 55.50 86 LYS A O 1
ATOM 694 N N . ASN A 1 87 ? -28.063 -14.959 8.318 1.00 49.50 87 ASN A N 1
ATOM 695 C CA . ASN A 1 87 ? -29.264 -14.676 7.535 1.00 49.50 87 ASN A CA 1
ATOM 696 C C . ASN A 1 87 ? -29.207 -15.081 6.053 1.00 49.50 87 ASN A C 1
ATOM 698 O O . ASN A 1 87 ? -30.091 -14.685 5.304 1.00 49.50 87 ASN A O 1
ATOM 702 N N . ASN A 1 88 ? -28.236 -15.893 5.614 1.00 47.16 88 ASN A N 1
ATOM 703 C CA . ASN A 1 88 ? -28.185 -16.349 4.214 1.00 47.16 88 ASN A CA 1
ATOM 704 C C . ASN A 1 88 ? -28.102 -17.876 4.043 1.00 47.16 88 ASN A C 1
ATOM 706 O O . ASN A 1 88 ? -27.347 -18.405 3.232 1.00 47.16 88 ASN A O 1
ATOM 710 N N . ILE A 1 89 ? -28.934 -18.593 4.801 1.00 51.28 89 ILE A N 1
ATOM 711 C CA . ILE A 1 89 ? -29.447 -19.914 4.405 1.00 51.28 89 ILE A CA 1
ATOM 712 C C . ILE A 1 89 ? -30.820 -19.726 3.755 1.00 51.28 89 ILE A C 1
ATOM 714 O O . ILE A 1 89 ? -31.838 -19.954 4.394 1.00 51.28 89 ILE A O 1
ATOM 718 N N . ALA A 1 90 ? -30.847 -19.267 2.504 1.00 47.41 90 ALA A N 1
ATOM 719 C CA . ALA A 1 90 ? -31.959 -19.501 1.580 1.00 47.41 90 ALA A CA 1
ATOM 720 C C . ALA A 1 90 ? -31.610 -18.993 0.172 1.00 47.41 90 ALA A C 1
ATOM 722 O O . ALA A 1 90 ? -31.810 -17.817 -0.133 1.00 47.41 90 ALA A O 1
ATOM 723 N N . ARG A 1 91 ? -31.140 -19.894 -0.694 1.00 41.19 91 ARG A N 1
ATOM 724 C CA . ARG A 1 91 ? -31.844 -20.355 -1.907 1.00 41.19 91 ARG A CA 1
ATOM 725 C C . ARG A 1 91 ? -30.994 -21.375 -2.651 1.00 41.19 91 ARG A C 1
ATOM 727 O O . ARG A 1 91 ? -29.788 -21.110 -2.826 1.00 41.19 91 ARG A O 1
#

pLDDT: mean 78.98, std 16.54, range [41.19, 96.44]

InterPro domains:
  IPR000086 NUDIX hydrolase domain [PF00293] (17-78)
  IPR000086 NUDIX hydrolase domain [PS51462] (1-91)
  IPR015797 NUDIX hydrolase-like domain superfamily [SSF55811] (18-67)
  IPR020084 NUDIX hydrolase, conserved site [PS00893] (31-52)

Foldseek 3Di:
DDKAKEKEKAFPDPDQCPDDDDPPDDDHQYGYADPPGDRVNRSQVSCCVPPVDRADPVQKDWDDWDDDPGIIMTMIMGHDDDDPDPPPPDD

Nearest PDB structures (foldseek):
  6nl1-assembly1_A  TM=5.812E-01  e=9.956E-01  Trypanosoma brucei
  8aa8-assembly2_B  TM=4.569E-01  e=9.322E-01  Thermococcus barophilus
  2h32-assembly1_H  TM=4.853E-01  e=9.318E+00  Homo sapiens
  2j6e-assembly1_I  TM=5.535E-01  e=9.952E+00  Homo sapiens
  1bgx-assembly1_H  TM=4.871E-01  e=8.725E+00  Mus musculus

Radius of gyration: 15.28 Å; Cα contacts (8 Å, |Δi|>4): 130; chains: 1; bounding box: 48×34×30 Å

Sequence (91 aa):
MFGFLKTINYGFSNVLMKKKIFPGLWEQSGGGVISGETSLEAVKRETKEELGLDIQDEEITYIGSYTRVKDIVDIWLVQRIFSKDKNNIAR

Solvent-accessible surface area (backbone atoms only — not comparable to full-atom values): 5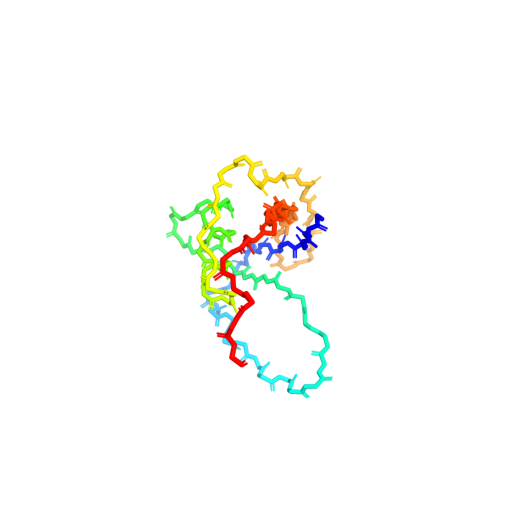859 Å² total; per-residue (Å²): 124,51,71,52,64,38,38,36,32,50,60,88,58,96,64,79,79,74,76,79,86,62,89,96,59,94,74,85,53,63,49,63,51,54,95,93,52,49,68,68,56,36,51,43,50,51,39,32,73,76,70,69,43,89,72,57,74,92,31,50,42,84,74,50,72,52,78,55,100,68,33,39,37,40,36,31,40,40,45,51,76,78,74,83,72,88,83,75,88,81,133